Protein AF-A0A3S1E0B2-F1 (afdb_monomer)

Secondary structure (DSSP, 8-state):
-----GGGHHHHHHHHHHHHHHHHIIIIIHHHHHHHHHHHHHHHHHHHHHT-

Structure (mmCIF, N/CA/C/O backbone):
data_AF-A0A3S1E0B2-F1
#
_entry.id   AF-A0A3S1E0B2-F1
#
loop_
_atom_site.group_PDB
_atom_site.id
_atom_site.type_symbol
_atom_site.label_atom_id
_atom_site.label_alt_id
_atom_site.label_comp_id
_atom_site.label_asym_id
_atom_site.label_entity_id
_atom_site.label_seq_id
_atom_site.pdbx_PDB_ins_code
_atom_site.Cartn_x
_atom_site.Cartn_y
_atom_site.Cartn_z
_atom_site.occupancy
_atom_site.B_iso_or_equiv
_atom_site.auth_seq_id
_atom_site.auth_comp_id
_atom_site.auth_asym_id
_atom_site.auth_atom_id
_atom_site.pdbx_PDB_model_num
ATOM 1 N N . MET A 1 1 ? 17.130 3.100 7.316 1.00 49.09 1 MET A N 1
ATOM 2 C CA . MET A 1 1 ? 16.867 3.921 6.118 1.00 49.09 1 MET A CA 1
ATOM 3 C C . MET A 1 1 ? 16.815 2.960 4.946 1.00 49.09 1 MET A C 1
ATOM 5 O O . MET A 1 1 ? 17.851 2.414 4.595 1.00 49.09 1 MET A O 1
ATOM 9 N N . TYR A 1 2 ? 15.618 2.642 4.454 1.00 52.78 2 TYR A N 1
ATOM 10 C CA . TYR A 1 2 ? 15.467 1.870 3.221 1.00 52.78 2 TYR A CA 1
ATOM 11 C C . TYR A 1 2 ? 15.830 2.827 2.077 1.00 52.78 2 TYR A C 1
ATOM 13 O O . TYR A 1 2 ? 15.143 3.828 1.889 1.00 52.78 2 TYR A O 1
ATOM 21 N N . ASN A 1 3 ? 16.980 2.622 1.429 1.00 55.56 3 ASN A N 1
ATOM 22 C CA . ASN A 1 3 ? 17.364 3.403 0.253 1.00 55.56 3 ASN A CA 1
ATOM 23 C C . ASN A 1 3 ? 16.617 2.812 -0.933 1.00 55.56 3 ASN A C 1
ATOM 25 O O . ASN A 1 3 ? 17.074 1.824 -1.500 1.00 55.56 3 ASN A O 1
ATOM 29 N N . TYR A 1 4 ? 15.463 3.393 -1.245 1.00 60.53 4 TYR A N 1
ATOM 30 C CA . TYR A 1 4 ? 14.734 3.017 -2.441 1.00 60.53 4 TYR A 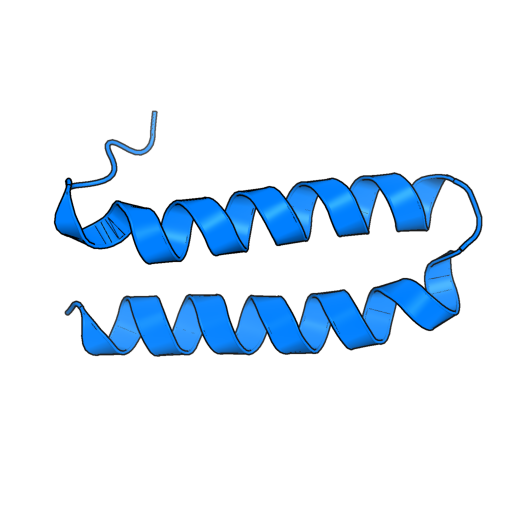CA 1
ATOM 31 C C . TYR A 1 4 ? 15.535 3.435 -3.672 1.00 60.53 4 TYR A C 1
ATOM 33 O O . TYR A 1 4 ? 16.009 4.573 -3.754 1.00 60.53 4 TYR A O 1
ATOM 41 N N . LEU A 1 5 ? 15.707 2.518 -4.616 1.00 76.50 5 LEU A N 1
ATOM 42 C CA . LEU A 1 5 ? 16.278 2.844 -5.920 1.00 76.50 5 LEU A CA 1
ATOM 43 C C . LEU A 1 5 ? 15.244 3.639 -6.736 1.00 76.50 5 LEU A C 1
ATOM 45 O O . LEU A 1 5 ? 14.043 3.543 -6.493 1.00 76.50 5 LEU A O 1
ATOM 49 N N . ASP A 1 6 ? 15.677 4.445 -7.712 1.00 71.50 6 ASP A N 1
ATOM 50 C CA . ASP A 1 6 ? 14.760 5.319 -8.471 1.00 71.50 6 ASP A CA 1
ATOM 51 C C . ASP A 1 6 ? 13.619 4.554 -9.168 1.00 71.50 6 ASP A C 1
ATOM 53 O O . ASP A 1 6 ? 12.538 5.106 -9.373 1.00 71.50 6 ASP A O 1
ATOM 57 N N . PHE A 1 7 ? 13.846 3.280 -9.501 1.00 67.44 7 PHE A N 1
ATOM 58 C CA . PHE A 1 7 ? 12.845 2.389 -10.089 1.00 67.44 7 PHE A CA 1
ATOM 59 C C . PHE A 1 7 ? 11.831 1.838 -9.073 1.00 67.44 7 PHE A C 1
ATOM 61 O O . PHE A 1 7 ? 10.785 1.343 -9.477 1.00 67.44 7 PHE A O 1
ATOM 68 N N . GLU A 1 8 ? 12.096 1.963 -7.770 1.00 81.38 8 GLU A N 1
ATOM 69 C CA . GLU A 1 8 ? 11.205 1.547 -6.679 1.00 81.38 8 GLU A CA 1
ATOM 70 C C . GLU A 1 8 ? 10.245 2.663 -6.239 1.00 81.38 8 GLU A C 1
ATOM 72 O O . GLU A 1 8 ? 9.365 2.423 -5.414 1.00 81.38 8 GLU A O 1
ATOM 77 N N . LYS A 1 9 ? 10.348 3.871 -6.817 1.00 83.75 9 LYS A N 1
ATOM 78 C CA . LYS A 1 9 ? 9.411 4.984 -6.563 1.00 83.75 9 LYS A CA 1
ATOM 79 C C . LYS A 1 9 ? 7.930 4.586 -6.681 1.00 83.75 9 LYS A C 1
ATOM 81 O O . LYS A 1 9 ? 7.173 4.940 -5.782 1.00 83.75 9 LYS A O 1
ATOM 86 N N . PRO A 1 10 ? 7.498 3.798 -7.689 1.00 86.38 10 PRO A N 1
ATOM 87 C CA . PRO A 1 10 ? 6.105 3.360 -7.771 1.00 86.38 10 PRO A CA 1
ATOM 88 C C . PRO A 1 10 ? 5.675 2.491 -6.581 1.00 86.38 10 PRO A C 1
ATOM 90 O O . PRO A 1 10 ? 4.530 2.568 -6.148 1.00 86.38 10 PRO A O 1
ATOM 93 N N . VAL A 1 11 ? 6.584 1.678 -6.033 1.00 88.38 11 VAL A N 1
ATOM 94 C CA . VAL A 1 11 ? 6.327 0.861 -4.836 1.00 88.38 11 VAL A CA 1
ATOM 95 C C . VAL A 1 11 ? 6.278 1.753 -3.598 1.00 88.38 11 VAL A C 1
ATOM 97 O O . VAL A 1 11 ? 5.368 1.627 -2.784 1.00 88.38 11 VAL A O 1
ATOM 100 N N . GLN A 1 12 ? 7.200 2.710 -3.487 1.00 88.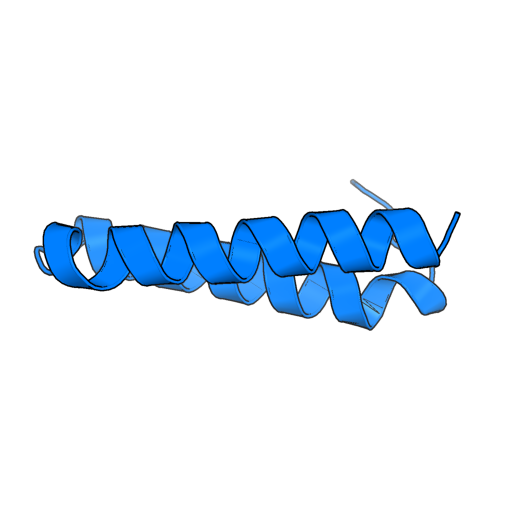44 12 GLN A N 1
ATOM 101 C CA . GLN A 1 12 ? 7.221 3.686 -2.400 1.00 88.44 12 GLN A CA 1
ATOM 102 C C . GLN A 1 12 ? 5.915 4.492 -2.320 1.00 88.44 12 GLN A C 1
ATOM 104 O O . GLN A 1 12 ? 5.384 4.683 -1.225 1.00 88.44 12 GLN A O 1
ATOM 109 N N . ASP A 1 13 ? 5.366 4.920 -3.457 1.00 90.06 13 ASP A N 1
ATOM 110 C CA . ASP A 1 13 ? 4.092 5.644 -3.514 1.00 90.06 13 ASP A CA 1
ATOM 111 C C . ASP A 1 13 ? 2.918 4.781 -3.015 1.00 90.06 13 ASP A C 1
ATOM 113 O O . ASP A 1 13 ? 2.034 5.268 -2.302 1.00 90.06 13 ASP A O 1
ATOM 117 N N . LEU A 1 14 ? 2.917 3.483 -3.342 1.00 91.88 14 LEU A N 1
ATOM 118 C CA . LEU A 1 14 ? 1.910 2.534 -2.854 1.00 91.88 14 LEU A CA 1
ATOM 119 C C . LEU A 1 14 ? 2.037 2.302 -1.341 1.00 91.88 14 LEU A C 1
ATOM 121 O O . LEU A 1 14 ? 1.023 2.297 -0.643 1.00 91.88 14 LEU A O 1
ATOM 125 N N . GLU A 1 15 ? 3.258 2.181 -0.817 1.00 89.25 15 GLU A N 1
ATOM 126 C CA . GLU A 1 15 ? 3.528 2.060 0.624 1.00 89.25 15 GLU A CA 1
ATOM 127 C C . GLU A 1 15 ? 3.100 3.311 1.406 1.00 89.25 15 GLU A C 1
ATOM 129 O O . GLU A 1 15 ? 2.488 3.207 2.473 1.00 89.25 15 GLU A O 1
ATOM 134 N N . LEU A 1 16 ? 3.346 4.507 0.861 1.00 92.19 16 LEU A N 1
ATOM 135 C CA . LEU A 1 16 ? 2.868 5.761 1.450 1.00 92.19 16 LEU A CA 1
ATOM 136 C C . LEU A 1 16 ? 1.337 5.805 1.503 1.00 92.19 16 LEU A C 1
ATOM 138 O O . LEU A 1 16 ? 0.766 6.147 2.540 1.00 92.19 16 LEU A O 1
ATOM 142 N N . LYS A 1 17 ? 0.668 5.374 0.429 1.00 92.06 17 LYS A N 1
ATOM 143 C CA . LYS A 1 17 ? -0.795 5.269 0.387 1.00 92.06 17 LYS A CA 1
ATOM 144 C C . LYS A 1 17 ? -1.332 4.288 1.433 1.00 92.06 17 LYS A C 1
ATOM 146 O O . LYS A 1 17 ? -2.318 4.585 2.101 1.00 92.06 17 LYS A O 1
ATOM 151 N N . ILE A 1 18 ? -0.676 3.142 1.622 1.00 92.44 18 ILE A N 1
ATOM 152 C CA . ILE A 1 18 ? -1.035 2.168 2.668 1.00 92.44 18 ILE A CA 1
ATOM 153 C C . ILE A 1 18 ? -0.917 2.798 4.058 1.00 92.44 18 ILE A C 1
ATOM 155 O O . ILE A 1 18 ? -1.795 2.599 4.898 1.00 92.44 18 ILE A O 1
ATOM 159 N N . LEU A 1 19 ? 0.138 3.576 4.307 1.00 91.75 19 LEU A N 1
ATOM 160 C CA . LEU A 1 19 ? 0.338 4.261 5.583 1.00 91.75 19 LEU A CA 1
ATOM 161 C C . LEU A 1 19 ? -0.766 5.293 5.861 1.00 91.75 19 LEU A C 1
ATOM 163 O O . LEU A 1 19 ? -1.252 5.386 6.987 1.00 91.75 19 LEU A O 1
ATOM 167 N N . GLU A 1 20 ? -1.176 6.057 4.849 1.00 90.94 20 GLU A N 1
ATOM 168 C CA . GLU A 1 20 ? -2.291 7.004 4.960 1.00 90.94 20 GLU A CA 1
ATOM 169 C C . GLU A 1 20 ? -3.614 6.295 5.252 1.00 90.94 20 GLU A C 1
ATOM 171 O O . GLU A 1 20 ? -4.330 6.688 6.17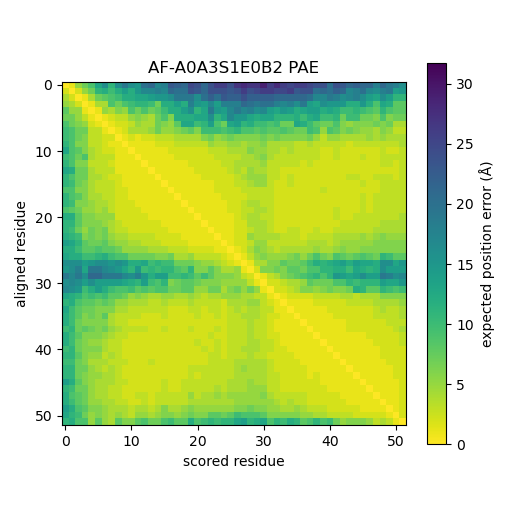2 1.00 90.94 20 GLU A O 1
ATOM 176 N N . LEU A 1 21 ? -3.906 5.207 4.536 1.00 90.38 21 LEU A N 1
ATOM 177 C CA . LEU A 1 21 ? -5.102 4.400 4.770 1.00 90.38 21 LEU A CA 1
ATOM 178 C C . LEU A 1 21 ? -5.107 3.806 6.190 1.00 90.38 21 LEU A C 1
ATOM 180 O O . LEU A 1 21 ? -6.128 3.843 6.870 1.00 90.38 21 LEU A O 1
ATOM 184 N N . LYS A 1 22 ? -3.961 3.338 6.700 1.00 89.25 22 LYS A N 1
ATOM 185 C CA . LYS A 1 22 ? -3.849 2.852 8.089 1.00 89.25 22 LYS A CA 1
ATOM 186 C C . LYS A 1 22 ? -4.169 3.948 9.111 1.00 89.25 22 LYS A C 1
ATOM 188 O O . LYS A 1 22 ? -4.915 3.691 10.051 1.00 89.25 22 LYS A O 1
ATOM 193 N N . LYS A 1 23 ? -3.706 5.182 8.887 1.00 89.44 23 LYS A N 1
ATOM 194 C CA . LYS A 1 23 ? -4.059 6.335 9.738 1.00 89.44 23 LYS A CA 1
ATOM 195 C C . LYS A 1 23 ? -5.547 6.687 9.677 1.00 89.44 23 LYS A C 1
ATOM 197 O O . LYS A 1 23 ? -6.119 7.083 10.684 1.00 89.44 23 LYS A O 1
ATOM 202 N N . LEU A 1 24 ? -6.185 6.556 8.513 1.00 86.62 24 LEU A N 1
ATOM 203 C CA . LEU A 1 24 ? -7.631 6.770 8.378 1.00 86.62 24 LEU A CA 1
ATOM 204 C C . LEU A 1 24 ? -8.435 5.686 9.107 1.00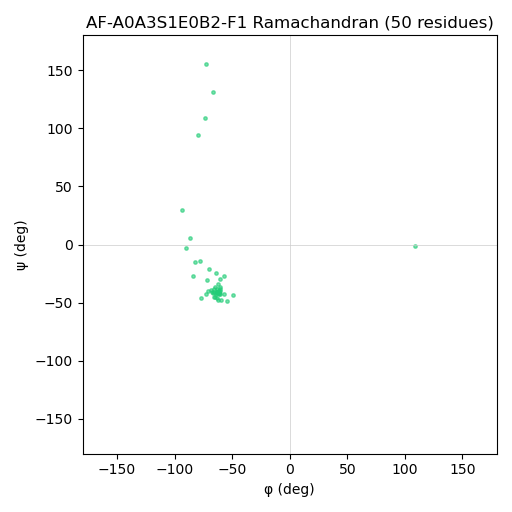 86.62 24 LEU A C 1
ATOM 206 O O . LEU A 1 24 ? -9.414 6.001 9.781 1.00 86.62 24 LEU A O 1
ATOM 210 N N . ALA A 1 25 ? -7.981 4.431 9.050 1.00 86.06 25 ALA A N 1
ATOM 211 C CA . ALA A 1 25 ?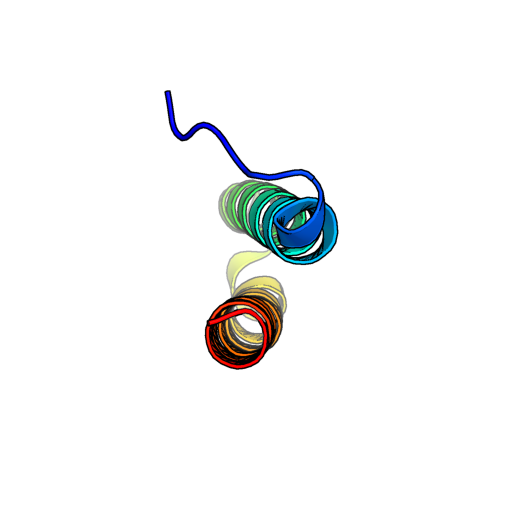 -8.594 3.333 9.793 1.00 86.06 25 ALA A CA 1
ATOM 212 C C . ALA A 1 25 ? -8.550 3.563 11.318 1.00 86.06 25 ALA A C 1
ATOM 214 O O . ALA A 1 25 ? -9.524 3.262 12.009 1.00 86.06 25 ALA A O 1
ATOM 215 N N . GLU A 1 26 ? -7.470 4.155 11.841 1.00 85.12 26 GLU A N 1
ATOM 216 C C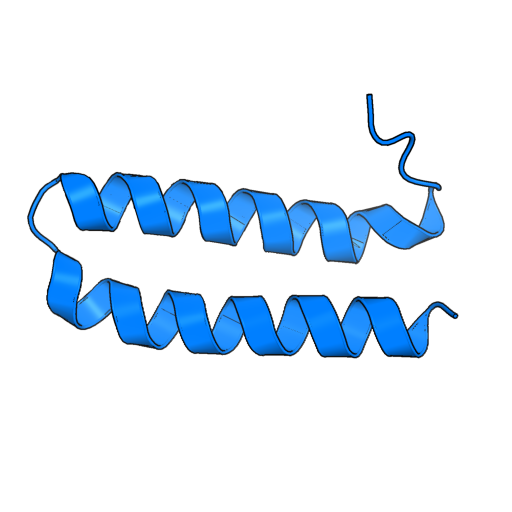A . GLU A 1 26 ? -7.347 4.542 13.258 1.00 85.12 26 GLU A CA 1
ATOM 217 C C . GLU A 1 26 ? -8.363 5.621 13.687 1.00 85.12 26 GLU A C 1
ATOM 219 O O . GLU A 1 26 ? -8.736 5.676 14.858 1.00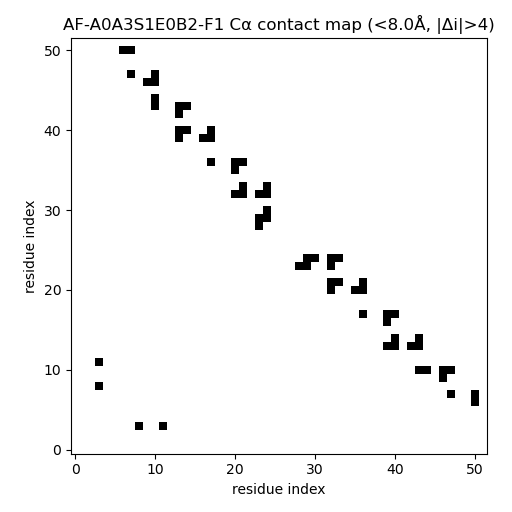 85.12 26 GLU A O 1
ATOM 224 N N . ASN A 1 27 ? -8.872 6.430 12.750 1.00 82.94 27 ASN A N 1
ATOM 225 C CA . ASN A 1 27 ? -9.836 7.505 13.018 1.00 82.94 27 ASN A CA 1
ATOM 226 C C . ASN A 1 27 ? -11.312 7.050 13.020 1.00 82.94 27 ASN A C 1
ATOM 228 O O . ASN A 1 27 ? -12.202 7.887 13.166 1.00 82.94 27 ASN A O 1
ATOM 232 N N . GLY A 1 28 ? -11.589 5.746 12.894 1.00 75.44 28 GLY A N 1
ATOM 233 C CA . GLY A 1 28 ? -12.940 5.179 13.039 1.00 75.44 28 GLY A CA 1
ATOM 234 C C . GLY A 1 28 ? -13.602 4.686 11.747 1.00 75.44 28 GLY A C 1
ATOM 235 O O . GLY A 1 28 ? -14.684 4.111 11.815 1.00 75.44 28 GLY A O 1
ATOM 236 N N . GLU A 1 29 ? -12.942 4.813 10.593 1.00 74.75 29 GLU A N 1
ATOM 237 C CA . GLU A 1 29 ? -13.399 4.280 9.292 1.00 74.75 29 GLU A CA 1
ATOM 238 C C . GLU A 1 29 ? -12.819 2.875 9.001 1.00 74.75 29 GLU A C 1
ATOM 240 O O . GLU A 1 29 ? -12.581 2.481 7.863 1.00 74.75 29 GLU A O 1
ATOM 245 N N . ALA A 1 30 ? -12.543 2.091 10.048 1.00 70.06 30 ALA A N 1
ATOM 246 C CA . ALA A 1 30 ? -11.700 0.896 9.965 1.00 70.06 30 ALA A CA 1
ATOM 247 C C . ALA A 1 30 ? -12.204 -0.209 9.015 1.00 70.06 30 ALA A C 1
ATOM 249 O O . ALA A 1 30 ? -11.389 -0.953 8.473 1.00 70.06 30 ALA A O 1
ATOM 250 N N . VAL A 1 31 ? -13.521 -0.340 8.811 1.00 70.19 31 VAL A N 1
ATOM 251 C CA . VAL A 1 31 ? -14.097 -1.438 8.010 1.00 70.19 31 VAL A CA 1
ATOM 252 C C . VAL A 1 31 ? -13.932 -1.190 6.509 1.00 70.19 31 VAL A C 1
ATOM 254 O O . VAL A 1 31 ? -13.459 -2.077 5.802 1.00 70.19 31 VAL A O 1
ATOM 257 N N . ASP A 1 32 ? -14.236 0.018 6.031 1.00 78.62 32 ASP A N 1
ATOM 258 C CA . ASP A 1 32 ? -14.157 0.352 4.601 1.00 78.62 32 ASP A CA 1
ATOM 259 C C . ASP A 1 32 ? -12.704 0.466 4.117 1.00 78.62 32 ASP A C 1
ATOM 261 O O . ASP A 1 32 ? -12.372 0.148 2.971 1.00 78.62 32 ASP A O 1
ATOM 265 N N . VAL A 1 33 ? -11.806 0.875 5.014 1.00 85.56 33 VAL A N 1
ATOM 266 C CA . VAL A 1 33 ? -10.403 1.130 4.684 1.00 85.56 33 VAL A CA 1
ATOM 267 C C . VAL A 1 33 ? -9.562 -0.155 4.711 1.00 85.56 33 VAL A C 1
ATOM 269 O O . VAL A 1 33 ? -8.589 -0.265 3.965 1.00 85.56 33 VAL A O 1
ATOM 272 N N . ALA A 1 34 ? -9.948 -1.170 5.494 1.00 87.12 34 ALA A N 1
ATOM 273 C CA . ALA A 1 34 ? -9.222 -2.442 5.582 1.00 87.12 34 ALA A CA 1
ATOM 274 C C . ALA A 1 34 ? -9.182 -3.213 4.249 1.00 87.12 34 ALA A C 1
ATOM 276 O O . ALA A 1 34 ? -8.134 -3.748 3.873 1.00 87.12 34 ALA A O 1
ATOM 277 N N . GLU A 1 35 ? -10.291 -3.246 3.503 1.00 89.31 35 GLU A N 1
ATOM 278 C CA . GLU A 1 35 ? -10.315 -3.878 2.178 1.00 89.31 35 GLU A CA 1
ATOM 279 C C . GLU A 1 35 ? -9.431 -3.134 1.171 1.00 89.31 35 GLU A C 1
ATOM 281 O O . GLU A 1 35 ? -8.719 -3.760 0.379 1.00 89.31 35 GLU A O 1
ATOM 286 N N . GLU A 1 36 ? -9.450 -1.799 1.205 1.00 89.88 36 GLU A N 1
ATOM 287 C CA . GLU A 1 36 ? -8.626 -0.976 0.320 1.00 89.88 36 GLU A CA 1
ATOM 288 C C . GLU A 1 36 ? -7.135 -1.136 0.638 1.00 89.88 36 GLU A C 1
ATOM 290 O O . GLU A 1 36 ? -6.339 -1.326 -0.283 1.00 89.88 36 GLU A O 1
ATOM 295 N N . ILE A 1 37 ? -6.758 -1.182 1.922 1.00 92.19 37 ILE A N 1
ATOM 296 C CA . ILE A 1 37 ? -5.388 -1.504 2.353 1.00 92.19 37 ILE A CA 1
ATOM 297 C C . ILE A 1 37 ? -4.946 -2.837 1.746 1.00 92.19 37 ILE A C 1
ATOM 299 O O . ILE A 1 37 ? -3.886 -2.899 1.125 1.00 92.19 37 ILE A O 1
ATOM 303 N N . GLY A 1 38 ? -5.771 -3.884 1.845 1.00 92.81 38 GLY A N 1
ATOM 304 C CA . GLY A 1 38 ? -5.445 -5.198 1.2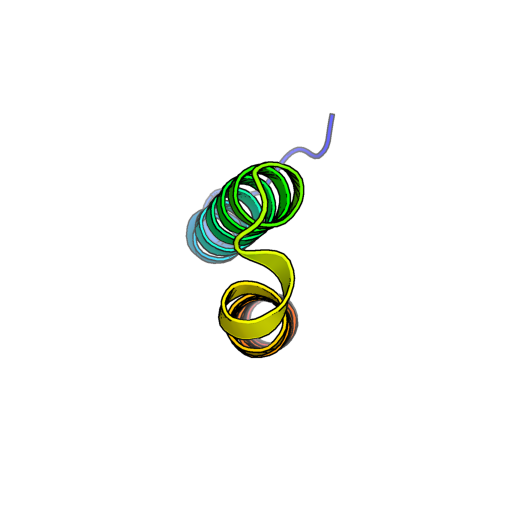88 1.00 92.81 38 GLY A CA 1
ATOM 305 C C . GLY A 1 38 ? -5.231 -5.178 -0.232 1.00 92.81 38 GLY A C 1
ATOM 306 O O . GLY A 1 38 ? -4.322 -5.843 -0.745 1.00 92.81 38 GLY A O 1
ATOM 307 N N . ARG A 1 39 ? -6.024 -4.384 -0.969 1.00 93.94 39 ARG A N 1
ATOM 308 C CA . ARG A 1 39 ? -5.858 -4.200 -2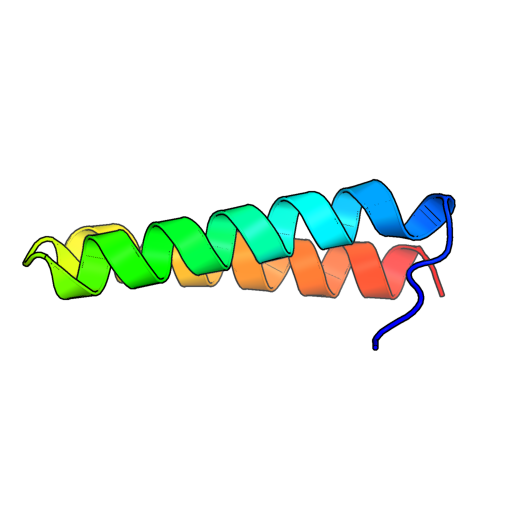.422 1.00 93.94 39 ARG A CA 1
ATOM 309 C C . ARG A 1 39 ? -4.549 -3.491 -2.764 1.00 93.94 39 ARG A C 1
ATOM 311 O O . ARG A 1 39 ? -3.847 -3.935 -3.677 1.00 93.94 39 ARG A O 1
ATOM 318 N N . VAL A 1 40 ? -4.215 -2.415 -2.052 1.00 92.81 40 VAL A N 1
ATOM 319 C CA . VAL A 1 40 ? -2.993 -1.634 -2.305 1.00 92.81 40 VAL A CA 1
ATOM 320 C C . VAL A 1 40 ? -1.746 -2.412 -1.878 1.00 92.81 40 VAL A C 1
ATOM 322 O O . VAL A 1 40 ? -0.783 -2.458 -2.637 1.00 92.81 40 VAL A O 1
ATOM 325 N N . GLU A 1 41 ? -1.781 -3.125 -0.749 1.00 92.56 41 GLU A N 1
ATOM 326 C CA . GLU A 1 41 ? -0.689 -4.002 -0.299 1.00 92.56 41 GLU A CA 1
ATOM 327 C C . GLU A 1 41 ? -0.400 -5.122 -1.303 1.00 92.56 41 GLU A C 1
ATOM 329 O O . GLU A 1 41 ? 0.760 -5.440 -1.566 1.00 92.56 41 GLU A O 1
ATOM 334 N N . LYS A 1 42 ? -1.439 -5.713 -1.907 1.00 94.69 42 LYS A N 1
ATOM 335 C CA . LYS A 1 42 ? -1.246 -6.699 -2.977 1.00 94.69 42 LYS A CA 1
ATOM 336 C C . LYS A 1 42 ? -0.541 -6.077 -4.184 1.00 94.69 42 LYS A C 1
ATOM 338 O O . LYS A 1 42 ? 0.436 -6.646 -4.655 1.00 94.69 42 LYS A O 1
ATOM 343 N N . ARG A 1 43 ? -0.991 -4.902 -4.637 1.00 92.00 43 ARG A N 1
ATOM 344 C CA . ARG A 1 43 ? -0.361 -4.185 -5.758 1.00 92.00 43 ARG A CA 1
ATOM 345 C C . ARG A 1 43 ? 1.084 -3.792 -5.463 1.00 92.00 43 ARG A C 1
ATOM 347 O O . ARG A 1 43 ? 1.909 -3.916 -6.355 1.00 92.00 43 ARG A O 1
ATOM 354 N N . SER A 1 44 ? 1.385 -3.356 -4.239 1.00 90.44 44 SER A N 1
ATOM 355 C CA . SER A 1 44 ? 2.750 -3.023 -3.810 1.00 90.44 44 SER A CA 1
ATOM 356 C C . SER A 1 44 ? 3.674 -4.237 -3.924 1.00 90.44 44 SER A C 1
ATOM 358 O O . SER A 1 44 ? 4.728 -4.163 -4.552 1.00 90.44 44 SER A O 1
ATOM 360 N N . ARG A 1 45 ? 3.233 -5.398 -3.415 1.00 89.56 45 ARG A N 1
ATOM 361 C CA . ARG A 1 45 ? 3.995 -6.653 -3.517 1.00 89.56 45 ARG A CA 1
ATOM 362 C C . ARG A 1 45 ? 4.174 -7.129 -4.954 1.00 89.56 45 ARG A C 1
ATOM 364 O O . ARG A 1 45 ? 5.263 -7.576 -5.298 1.00 89.56 45 ARG A O 1
ATOM 371 N N . ASP A 1 46 ? 3.123 -7.053 -5.766 1.00 91.94 46 ASP A N 1
ATOM 372 C CA . ASP A 1 46 ? 3.180 -7.453 -7.174 1.00 91.94 46 ASP A CA 1
ATOM 373 C C . ASP A 1 46 ? 4.142 -6.530 -7.950 1.00 91.94 46 ASP A C 1
ATOM 375 O O . ASP A 1 46 ? 5.030 -7.018 -8.638 1.00 91.94 46 ASP A O 1
ATOM 379 N N . ALA A 1 47 ? 4.061 -5.211 -7.743 1.00 88.44 47 ALA A N 1
ATOM 380 C CA . ALA A 1 47 ? 4.971 -4.241 -8.354 1.00 88.44 47 ALA A CA 1
ATOM 381 C C . ALA A 1 47 ? 6.427 -4.431 -7.903 1.00 88.44 47 ALA A C 1
ATOM 383 O O . ALA A 1 47 ? 7.335 -4.357 -8.723 1.00 88.44 47 ALA A O 1
ATOM 384 N N . LEU A 1 48 ? 6.664 -4.715 -6.618 1.00 86.94 48 LEU A N 1
ATOM 385 C CA . LEU A 1 48 ? 8.002 -5.026 -6.117 1.00 86.94 48 LEU A CA 1
ATOM 386 C C . LEU A 1 48 ? 8.553 -6.299 -6.765 1.00 86.94 48 LEU A C 1
ATOM 388 O O . LEU A 1 48 ? 9.724 -6.347 -7.120 1.00 86.94 48 LEU A O 1
ATOM 392 N N . ARG A 1 49 ? 7.710 -7.320 -6.941 1.00 88.75 49 ARG A N 1
ATOM 393 C CA . ARG A 1 49 ? 8.096 -8.559 -7.617 1.00 88.75 49 ARG A CA 1
ATOM 394 C C . ARG A 1 49 ? 8.413 -8.334 -9.094 1.00 88.75 49 ARG A C 1
ATOM 396 O O . ARG A 1 49 ? 9.333 -8.957 -9.591 1.00 88.75 49 ARG A O 1
ATOM 403 N N . ASP A 1 50 ? 7.675 -7.474 -9.783 1.00 86.62 50 ASP A N 1
ATOM 404 C CA . ASP A 1 50 ? 7.928 -7.183 -11.199 1.00 86.62 50 ASP A CA 1
ATOM 405 C C . ASP A 1 50 ? 9.223 -6.375 -11.418 1.00 86.62 50 ASP A C 1
ATOM 407 O O . ASP A 1 50 ? 9.778 -6.383 -12.517 1.00 86.62 50 ASP A O 1
ATOM 411 N N . LEU A 1 51 ? 9.714 -5.680 -10.386 1.00 83.19 51 LEU A N 1
ATOM 412 C CA . LEU A 1 51 ? 10.963 -4.914 -10.427 1.00 83.19 51 LEU A CA 1
ATOM 413 C C . LEU A 1 51 ? 12.231 -5.765 -10.204 1.00 83.19 51 LEU A C 1
ATOM 415 O O . LEU A 1 51 ? 13.320 -5.268 -10.498 1.00 83.19 51 LEU A O 1
ATOM 419 N N . TYR A 1 52 ? 12.108 -7.005 -9.707 1.00 80.25 52 TYR A N 1
ATOM 420 C CA . TYR A 1 52 ? 13.222 -7.892 -9.323 1.00 80.25 52 TYR A CA 1
ATOM 421 C C . TYR A 1 52 ? 13.175 -9.251 -10.030 1.00 80.25 52 TYR A C 1
ATOM 423 O O . TYR A 1 52 ? 14.231 -9.660 -10.566 1.00 80.25 52 TYR A O 1
#

Sequence (52 aa):
MYNYLDFEKPVQDLELKILELKKLAENGEAVDVAEEIGRVEKRSRDALRDLY

Radius of gyration: 12.16 Å; Cα contacts (8 Å, |Δi|>4): 33; chains: 1; bounding box: 32×16×24 Å

Solvent-accessible surface area (backbone atoms only — not comparable to full-atom values): 3007 Å² total; per-residue (Å²): 133,88,81,73,53,86,87,40,48,72,37,51,54,37,52,52,50,41,54,52,39,52,56,47,26,74,74,72,50,42,75,75,34,51,60,52,38,54,55,43,54,50,50,28,53,51,50,52,55,74,74,108

pLDDT: mean 83.85, std 10.8, range [49.09, 94.69]

Nearest PDB structures (foldseek):
  3sja-assembly1_C  TM=7.798E-01  e=9.165E+00  Saccharomyces cerevisiae S288C

Mean predicted aligned error: 5.47 Å

Foldseek 3Di:
DPPDDPLLVVLVVLVVVLVVLVVVLVVPPVPVSVVVSVVSVVVSVVSVVVVD